Protein AF-A0AAE9EFB3-F1 (afdb_monomer)

pLDDT: mean 87.69, std 12.29, range [35.97, 98.38]

Organism: Caenorhabditis briggsae (NCBI:txid6238)

Structure (mmCIF, N/CA/C/O backbone):
data_AF-A0AAE9EFB3-F1
#
_entry.id   AF-A0AAE9EFB3-F1
#
loop_
_atom_site.group_PDB
_atom_site.id
_atom_site.type_symbol
_atom_site.label_atom_id
_atom_site.label_alt_id
_atom_site.label_comp_id
_atom_site.label_asym_id
_atom_site.label_entity_id
_atom_site.label_seq_id
_atom_site.pdbx_PDB_ins_code
_atom_site.Cartn_x
_atom_site.Cartn_y
_atom_site.Cartn_z
_atom_site.occupancy
_atom_site.B_iso_or_equiv
_atom_site.auth_seq_id
_atom_site.auth_comp_id
_atom_site.auth_asym_id
_atom_site.auth_atom_id
_atom_site.pdbx_PDB_model_num
ATOM 1 N N . MET A 1 1 ? 13.329 10.164 -27.337 1.00 57.81 1 MET A N 1
ATOM 2 C CA . MET A 1 1 ? 13.725 8.876 -26.714 1.00 57.81 1 MET A CA 1
ATOM 3 C C . MET A 1 1 ? 13.744 8.954 -25.181 1.00 57.81 1 MET A C 1
ATOM 5 O O . MET A 1 1 ? 13.459 7.958 -24.535 1.00 57.81 1 MET A O 1
ATOM 9 N N . GLU A 1 2 ? 14.008 10.128 -24.597 1.00 65.94 2 GLU A N 1
ATOM 10 C CA . GLU A 1 2 ? 14.082 10.356 -23.142 1.00 65.94 2 GLU A CA 1
ATOM 11 C C . GLU A 1 2 ? 12.724 10.283 -22.416 1.00 65.94 2 GLU A C 1
ATOM 13 O O . GLU A 1 2 ? 12.602 9.580 -21.419 1.00 65.94 2 GLU A O 1
ATOM 18 N N . MET A 1 3 ? 11.666 10.870 -22.989 1.00 69.56 3 MET A N 1
ATOM 19 C CA . MET A 1 3 ? 10.308 10.865 -22.414 1.00 69.56 3 MET A CA 1
ATOM 20 C C . MET A 1 3 ? 9.734 9.455 -22.186 1.00 69.56 3 MET A C 1
ATOM 22 O O . MET A 1 3 ? 9.171 9.180 -21.131 1.00 69.56 3 MET A O 1
ATOM 26 N N . ALA A 1 4 ? 9.919 8.536 -23.142 1.00 72.31 4 ALA A N 1
ATOM 27 C CA . ALA A 1 4 ? 9.445 7.155 -23.016 1.00 72.31 4 ALA A CA 1
ATOM 28 C C . ALA A 1 4 ? 10.173 6.389 -21.897 1.00 72.31 4 ALA A C 1
ATOM 30 O O . ALA A 1 4 ? 9.573 5.561 -21.218 1.00 72.31 4 ALA A O 1
ATOM 31 N N . ARG A 1 5 ? 11.462 6.682 -21.676 1.00 70.06 5 ARG A N 1
ATOM 32 C CA . ARG A 1 5 ? 12.239 6.077 -20.589 1.00 70.06 5 ARG A CA 1
ATOM 33 C C . ARG A 1 5 ? 11.744 6.567 -19.230 1.00 70.06 5 ARG A C 1
ATOM 35 O O . ARG A 1 5 ? 11.507 5.740 -18.357 1.00 70.06 5 ARG A O 1
ATOM 42 N N . THR A 1 6 ? 11.536 7.874 -19.080 1.00 69.50 6 THR A N 1
ATOM 43 C CA . THR A 1 6 ? 10.998 8.472 -17.848 1.00 69.50 6 THR A CA 1
ATOM 44 C C . THR A 1 6 ? 9.602 7.944 -17.532 1.00 69.50 6 THR A C 1
ATOM 46 O O . THR A 1 6 ? 9.334 7.567 -16.395 1.00 69.50 6 THR A O 1
ATOM 49 N N . LEU A 1 7 ? 8.732 7.840 -18.543 1.00 72.19 7 LEU A N 1
ATOM 50 C CA . LEU A 1 7 ? 7.392 7.281 -18.378 1.00 72.19 7 LEU A CA 1
ATOM 51 C C . LEU A 1 7 ? 7.439 5.817 -17.922 1.00 72.19 7 LEU A C 1
ATOM 53 O O . LEU A 1 7 ? 6.742 5.456 -16.981 1.00 72.19 7 LEU A O 1
ATOM 57 N N . ASN A 1 8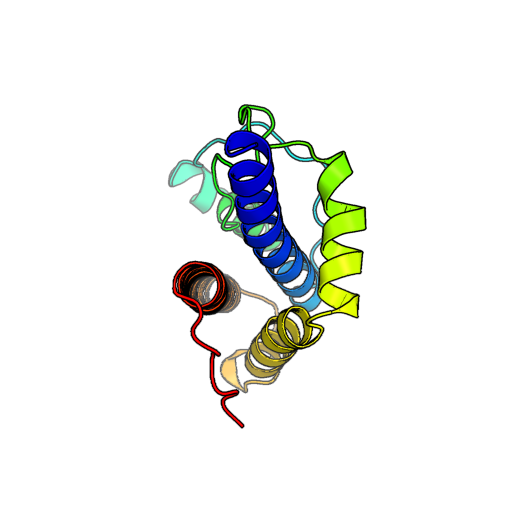 ? 8.295 4.990 -18.530 1.00 78.50 8 ASN A N 1
ATOM 58 C CA . ASN A 1 8 ? 8.443 3.586 -18.141 1.00 78.50 8 ASN A CA 1
ATOM 59 C C . ASN A 1 8 ? 9.021 3.422 -16.728 1.00 78.50 8 ASN A C 1
ATOM 61 O O . ASN A 1 8 ? 8.582 2.541 -15.994 1.00 78.50 8 ASN A O 1
ATOM 65 N N . ALA A 1 9 ? 9.990 4.258 -16.341 1.00 79.94 9 ALA A N 1
ATOM 66 C CA . ALA A 1 9 ? 10.556 4.240 -14.995 1.00 79.94 9 ALA A CA 1
ATOM 67 C C . ALA A 1 9 ? 9.495 4.604 -13.947 1.00 79.94 9 ALA A C 1
ATOM 69 O O . ALA A 1 9 ? 9.314 3.860 -12.987 1.00 79.94 9 ALA A O 1
ATOM 70 N N . ASN A 1 10 ? 8.733 5.679 -14.177 1.00 82.44 10 ASN A N 1
ATOM 71 C CA . ASN A 1 10 ? 7.608 6.042 -13.317 1.00 82.44 10 ASN A CA 1
ATOM 72 C C . ASN A 1 10 ? 6.584 4.910 -13.248 1.00 82.44 10 ASN A C 1
ATOM 74 O O . ASN A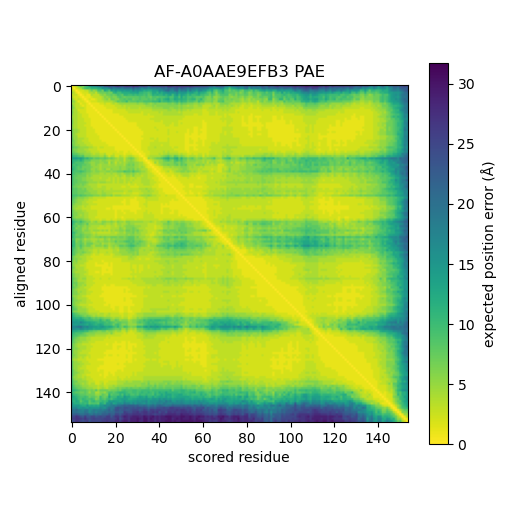 1 10 ? 6.212 4.491 -12.165 1.00 82.44 10 ASN A O 1
ATOM 78 N N . LEU A 1 11 ? 6.193 4.339 -14.385 1.00 86.75 11 LEU A N 1
ATOM 79 C CA . LEU A 1 11 ? 5.205 3.266 -14.428 1.00 86.75 11 LEU A CA 1
ATOM 80 C C . LEU A 1 11 ? 5.633 2.026 -13.625 1.00 86.75 11 LEU A C 1
ATOM 82 O O . LEU A 1 11 ? 4.798 1.408 -12.976 1.00 86.75 11 LEU A O 1
ATOM 86 N N . ILE A 1 12 ? 6.925 1.682 -13.617 1.00 89.44 12 ILE A N 1
ATOM 87 C CA . ILE A 1 12 ? 7.474 0.613 -12.767 1.00 89.44 12 ILE A CA 1
ATOM 88 C C . ILE A 1 12 ? 7.377 0.978 -11.277 1.00 89.44 12 ILE A C 1
ATOM 90 O O . ILE A 1 12 ? 6.965 0.143 -10.470 1.00 89.44 12 ILE A O 1
ATOM 94 N N . LEU A 1 13 ? 7.752 2.210 -10.917 1.00 90.00 13 LEU A N 1
ATOM 95 C CA . LEU A 1 13 ? 7.708 2.701 -9.537 1.00 90.00 13 LEU A CA 1
ATOM 96 C C . LEU A 1 13 ? 6.279 2.780 -8.997 1.00 90.00 13 LEU A C 1
ATOM 98 O O . LEU A 1 13 ? 6.046 2.453 -7.839 1.00 90.00 13 LEU A O 1
ATOM 102 N N . GLU A 1 14 ? 5.323 3.161 -9.835 1.00 90.94 14 GLU A N 1
ATOM 103 C CA . GLU A 1 14 ? 3.913 3.204 -9.465 1.00 90.94 14 GLU A CA 1
ATOM 104 C C . GLU A 1 14 ? 3.303 1.796 -9.433 1.00 90.94 14 GLU A C 1
ATOM 106 O O . GLU A 1 14 ? 2.515 1.487 -8.544 1.00 90.94 14 GLU A O 1
ATOM 111 N N . ALA A 1 15 ? 3.681 0.904 -10.354 1.00 92.69 15 ALA A N 1
ATOM 112 C CA . ALA A 1 15 ? 3.152 -0.459 -10.384 1.00 92.69 15 ALA A CA 1
ATOM 113 C C . ALA A 1 15 ? 3.548 -1.278 -9.147 1.00 92.69 15 ALA A C 1
ATOM 115 O O . ALA A 1 15 ? 2.720 -2.033 -8.645 1.00 92.69 15 ALA A O 1
ATOM 116 N N . GLN A 1 16 ? 4.771 -1.125 -8.622 1.00 94.75 16 GLN A N 1
ATOM 117 C CA . GLN A 1 16 ? 5.154 -1.819 -7.383 1.00 94.75 16 GLN A CA 1
ATOM 118 C C . GLN A 1 16 ? 4.374 -1.308 -6.159 1.00 94.75 16 GLN A C 1
ATOM 120 O O . GLN A 1 16 ? 4.033 -2.101 -5.287 1.00 94.75 16 GLN A O 1
ATOM 125 N N . GLU A 1 17 ? 4.007 -0.022 -6.136 1.00 94.75 17 GLU A N 1
ATOM 126 C CA . GLU A 1 17 ? 3.126 0.539 -5.102 1.00 94.75 17 GLU A CA 1
ATOM 127 C C . GLU A 1 17 ? 1.716 -0.047 -5.198 1.00 94.75 17 GLU A C 1
ATOM 129 O O . GLU A 1 17 ? 1.159 -0.470 -4.190 1.00 94.75 17 GLU A O 1
ATOM 134 N N . VAL A 1 18 ? 1.167 -0.177 -6.412 1.00 94.88 18 VAL A N 1
ATOM 135 C CA . VAL A 1 18 ? -0.135 -0.836 -6.616 1.00 94.88 18 VAL A CA 1
ATOM 136 C C . VAL A 1 18 ? -0.106 -2.294 -6.152 1.00 94.88 18 VAL A C 1
ATOM 138 O O . VAL A 1 18 ? -1.034 -2.718 -5.472 1.00 94.88 18 VAL A O 1
ATOM 141 N N . VAL A 1 19 ? 0.971 -3.040 -6.424 1.00 96.75 19 VAL A N 1
ATOM 142 C CA . VAL A 1 19 ? 1.151 -4.402 -5.881 1.00 96.75 19 VAL A CA 1
ATOM 143 C C . VAL A 1 19 ? 1.123 -4.398 -4.350 1.00 96.75 19 VAL A C 1
ATOM 145 O O . VAL A 1 19 ? 0.454 -5.234 -3.750 1.00 96.75 19 VAL A O 1
ATOM 148 N N . GLY A 1 20 ? 1.822 -3.462 -3.704 1.00 97.19 20 GLY A N 1
ATOM 149 C CA . GLY A 1 20 ? 1.808 -3.358 -2.246 1.00 97.19 20 GLY A CA 1
ATOM 150 C C . GLY A 1 20 ? 0.425 -3.027 -1.679 1.00 97.19 20 GLY A C 1
ATOM 151 O O . GLY A 1 20 ? 0.044 -3.597 -0.661 1.00 97.19 20 GLY A O 1
ATOM 152 N N . LEU A 1 21 ? -0.344 -2.166 -2.352 1.00 96.94 21 LEU A N 1
ATOM 153 C CA . LEU A 1 21 ? -1.724 -1.850 -1.975 1.00 96.94 21 LEU A CA 1
ATOM 154 C C . LEU A 1 21 ? -2.659 -3.057 -2.145 1.00 96.94 21 LEU A C 1
ATOM 156 O O . LEU A 1 21 ? -3.490 -3.295 -1.273 1.00 96.94 21 LEU A O 1
ATOM 160 N N . GLU A 1 22 ? -2.513 -3.844 -3.217 1.00 96.88 22 GLU A N 1
ATOM 161 C CA . GLU A 1 22 ? -3.279 -5.087 -3.397 1.00 96.88 22 GLU A CA 1
ATOM 162 C C . GLU A 1 22 ? -3.045 -6.063 -2.241 1.00 96.88 22 GLU A C 1
ATOM 164 O O . GLU A 1 22 ? -4.003 -6.546 -1.642 1.00 96.88 22 GLU A O 1
ATOM 169 N N . GLU A 1 23 ? -1.781 -6.322 -1.895 1.00 98.19 23 GLU A N 1
ATOM 170 C CA . GLU A 1 23 ? -1.441 -7.241 -0.801 1.00 98.19 23 GLU A CA 1
ATOM 171 C C . GLU A 1 23 ? -1.884 -6.688 0.567 1.00 98.19 23 GLU A C 1
ATOM 173 O O . GLU A 1 23 ? -2.267 -7.456 1.448 1.00 98.19 23 GLU A O 1
ATOM 178 N N . LEU A 1 24 ? -1.868 -5.362 0.750 1.00 97.75 24 LEU A N 1
ATOM 179 C CA . LEU A 1 24 ? -2.345 -4.709 1.971 1.00 97.75 24 LEU A CA 1
ATOM 180 C C . LEU A 1 24 ? -3.867 -4.821 2.133 1.00 97.75 24 LEU A C 1
ATOM 182 O O . LEU A 1 24 ? -4.352 -5.092 3.227 1.00 97.75 24 LEU A O 1
ATOM 186 N N . ARG A 1 25 ? -4.641 -4.636 1.060 1.00 97.38 25 ARG A N 1
ATOM 187 C CA . ARG A 1 25 ? -6.101 -4.812 1.117 1.00 97.38 25 ARG A CA 1
ATOM 188 C C . ARG A 1 25 ? -6.476 -6.276 1.327 1.00 97.38 25 ARG A C 1
ATOM 190 O O . ARG A 1 25 ? -7.332 -6.559 2.162 1.00 97.38 25 ARG A O 1
ATOM 197 N N . ASP A 1 26 ? -5.786 -7.193 0.649 1.00 97.19 26 ASP A N 1
ATOM 198 C CA . ASP A 1 26 ? -6.008 -8.640 0.768 1.00 97.19 26 ASP A CA 1
ATOM 199 C C . ASP A 1 26 ? -5.786 -9.142 2.202 1.00 97.19 26 ASP A C 1
ATOM 201 O O . ASP A 1 26 ? -6.659 -9.777 2.795 1.00 97.19 26 ASP A O 1
ATOM 205 N N . VAL A 1 27 ? -4.657 -8.780 2.818 1.00 96.31 27 VAL A N 1
ATOM 206 C CA . VAL A 1 27 ? -4.311 -9.239 4.173 1.00 96.31 27 VAL A CA 1
ATOM 207 C C . VAL A 1 27 ? -5.219 -8.648 5.266 1.00 96.31 27 VAL A C 1
ATOM 209 O O . VAL A 1 27 ? -5.350 -9.224 6.352 1.00 96.31 27 VAL A O 1
ATOM 212 N N . LEU A 1 28 ? -5.856 -7.508 4.979 1.00 95.44 28 LEU A N 1
ATOM 213 C CA . LEU A 1 28 ? -6.870 -6.870 5.818 1.00 95.44 28 LEU A CA 1
ATOM 214 C C . LEU A 1 28 ? -8.289 -7.390 5.519 1.00 95.44 28 LEU A C 1
ATOM 216 O O . LEU A 1 28 ? -9.226 -7.066 6.242 1.00 95.44 28 LEU A O 1
ATOM 220 N N . GLY A 1 29 ? -8.469 -8.219 4.487 1.00 95.44 29 GLY A N 1
ATOM 221 C CA . GLY A 1 29 ? -9.784 -8.707 4.070 1.00 95.44 29 GLY A CA 1
ATOM 222 C C . GLY A 1 29 ? -10.708 -7.602 3.551 1.00 95.44 29 GLY A C 1
ATOM 223 O O . GLY A 1 29 ? -11.927 -7.744 3.628 1.00 95.44 29 GLY A O 1
ATOM 224 N N . PHE A 1 30 ? -10.140 -6.500 3.061 1.00 95.94 30 PHE A N 1
ATOM 225 C CA . PHE A 1 30 ? -10.883 -5.391 2.469 1.00 95.94 30 PHE A CA 1
ATOM 226 C C . PHE A 1 30 ? -11.190 -5.677 0.999 1.00 95.94 30 PHE A C 1
ATOM 228 O O . PHE A 1 30 ? -10.512 -6.478 0.349 1.00 95.94 30 PHE A O 1
ATOM 235 N N . ALA A 1 31 ? -12.210 -5.015 0.450 1.00 95.31 31 ALA A N 1
ATOM 236 C CA . ALA A 1 31 ? -12.523 -5.102 -0.972 1.00 95.31 31 ALA A CA 1
ATOM 237 C C . ALA A 1 31 ? -11.276 -4.751 -1.801 1.00 95.31 31 ALA A C 1
ATOM 239 O O . ALA A 1 31 ? -10.494 -3.921 -1.353 1.00 95.31 31 ALA A O 1
ATOM 240 N N . PRO A 1 32 ? -11.055 -5.327 -2.993 1.00 92.44 32 PRO A N 1
ATOM 241 C CA . PRO A 1 32 ? -9.897 -4.987 -3.819 1.00 92.44 32 PRO A CA 1
ATOM 242 C C . PRO A 1 32 ? -9.908 -3.508 -4.233 1.00 92.44 32 PRO A C 1
ATOM 244 O O . PRO A 1 32 ? -10.917 -2.812 -4.101 1.00 92.44 32 PRO A O 1
ATOM 247 N N . LEU A 1 33 ? -8.783 -3.029 -4.771 1.00 87.06 33 LEU A N 1
ATOM 248 C CA . LEU A 1 33 ? -8.699 -1.677 -5.322 1.00 87.06 33 LEU A CA 1
ATOM 249 C C . LEU A 1 33 ? -9.789 -1.471 -6.386 1.00 87.06 33 LEU A C 1
ATOM 251 O O . LEU A 1 33 ? -9.824 -2.163 -7.404 1.00 87.06 33 LEU A O 1
ATOM 255 N N . GLY A 1 34 ? -10.697 -0.529 -6.126 1.00 80.12 34 GLY A N 1
ATOM 256 C CA . GLY A 1 34 ? -11.693 -0.089 -7.100 1.00 80.12 34 GLY A CA 1
ATOM 257 C C . GLY A 1 34 ? -11.077 0.765 -8.217 1.00 80.12 34 GLY A C 1
ATOM 258 O O . GLY A 1 34 ? -9.874 1.038 -8.194 1.00 80.12 34 GLY A O 1
ATOM 259 N N . PRO A 1 35 ? -11.897 1.233 -9.178 1.00 82.81 35 PRO A N 1
ATOM 260 C CA . PRO A 1 35 ? -11.446 2.174 -10.196 1.00 82.81 35 PRO A CA 1
ATOM 261 C C . PRO A 1 35 ? -10.784 3.397 -9.564 1.00 82.81 35 PRO A C 1
ATOM 263 O O . PRO A 1 35 ? -11.230 3.897 -8.524 1.00 82.81 35 PRO A O 1
ATOM 266 N N . TRP A 1 36 ? -9.734 3.901 -10.203 1.00 84.12 36 TRP A N 1
ATOM 267 C CA . TRP A 1 36 ? -9.032 5.071 -9.689 1.00 84.12 36 TRP A CA 1
ATOM 268 C C . TRP A 1 36 ? -9.924 6.307 -9.768 1.00 84.12 36 TRP A C 1
ATOM 270 O O . TRP A 1 36 ? -10.610 6.550 -10.760 1.00 84.12 36 TRP A O 1
ATOM 280 N N . THR A 1 37 ? -9.908 7.103 -8.705 1.00 84.88 37 THR A N 1
ATOM 281 C CA . THR A 1 37 ? -10.675 8.344 -8.602 1.00 84.88 37 THR A CA 1
ATOM 282 C C . THR A 1 37 ? -9.764 9.555 -8.781 1.00 84.88 37 THR A C 1
ATOM 284 O O . THR A 1 37 ? -8.543 9.440 -8.924 1.00 84.88 37 THR A O 1
ATOM 287 N N . LYS A 1 38 ? -10.362 10.747 -8.767 1.00 86.50 38 LYS A N 1
ATOM 288 C CA . LYS A 1 38 ? -9.606 11.986 -8.566 1.00 86.50 38 LYS A CA 1
ATOM 289 C C . LYS A 1 38 ? -8.878 11.948 -7.228 1.00 86.50 38 LYS A C 1
ATOM 291 O O . LYS A 1 38 ? -9.390 11.355 -6.271 1.00 86.50 38 LYS A O 1
ATOM 296 N N . TYR A 1 39 ? -7.701 12.562 -7.181 1.00 85.62 39 TYR A N 1
ATOM 297 C CA . TYR A 1 39 ? -6.951 12.664 -5.935 1.00 85.62 39 TYR A CA 1
ATOM 298 C C . TYR A 1 39 ? -7.587 13.728 -5.048 1.00 85.62 39 TYR A C 1
ATOM 300 O O . TYR A 1 39 ? -7.865 14.841 -5.495 1.00 85.62 39 TYR A O 1
ATOM 308 N N . ARG A 1 40 ? -7.794 13.385 -3.782 1.00 89.00 40 ARG A N 1
ATOM 309 C CA . ARG A 1 40 ? -8.111 14.338 -2.726 1.00 89.00 40 ARG A CA 1
ATOM 310 C C . ARG A 1 40 ? -7.495 13.840 -1.433 1.00 89.00 40 ARG A C 1
ATOM 312 O O . ARG A 1 40 ? -7.476 12.634 -1.197 1.00 89.00 40 ARG A O 1
ATOM 319 N N . GLU A 1 41 ? -7.051 14.768 -0.607 1.00 89.88 41 GLU A N 1
ATOM 320 C CA . GLU A 1 41 ? -6.696 14.465 0.773 1.00 89.88 41 GLU A CA 1
ATOM 321 C C . GLU A 1 41 ? -7.970 14.573 1.619 1.00 89.88 41 GLU A C 1
ATOM 323 O O . GLU A 1 41 ? -8.697 15.562 1.475 1.00 89.88 41 GLU A O 1
ATOM 328 N N . PRO A 1 42 ? -8.309 13.548 2.419 1.00 92.56 42 PRO A N 1
ATOM 329 C CA . PRO A 1 42 ? -9.440 13.635 3.336 1.00 92.56 42 PRO A CA 1
ATOM 330 C C . PRO A 1 42 ? -9.146 14.633 4.462 1.00 92.56 42 PRO A C 1
ATOM 332 O O . PRO A 1 42 ? -7.991 14.793 4.863 1.00 92.56 42 PRO A O 1
ATOM 335 N N . SER A 1 43 ? -10.182 15.281 4.994 1.00 95.50 43 SER A N 1
ATOM 336 C CA . SER A 1 43 ? -10.033 16.086 6.213 1.00 95.50 43 SER A CA 1
ATOM 337 C C . SER A 1 43 ? -9.950 15.208 7.469 1.00 95.50 43 SER A C 1
ATOM 339 O O . SER A 1 43 ? -10.335 14.036 7.449 1.00 95.50 43 SER A O 1
ATOM 341 N N . GLU A 1 44 ? -9.463 15.771 8.579 1.00 95.62 44 GLU A N 1
ATOM 342 C CA . GLU A 1 44 ? -9.441 15.070 9.871 1.00 95.62 44 GLU A CA 1
ATOM 343 C C . GLU A 1 44 ? -10.860 14.676 10.302 1.00 95.62 44 GLU A C 1
ATOM 345 O O . GLU A 1 44 ? -11.080 13.541 10.718 1.00 95.62 44 GLU A O 1
ATOM 350 N N . GLU A 1 45 ? -11.845 15.555 10.091 1.00 96.56 45 GLU A N 1
ATOM 351 C CA . GLU A 1 45 ? -13.246 15.277 10.418 1.00 96.56 45 GLU A CA 1
ATOM 352 C C . GLU A 1 45 ? -13.820 14.127 9.582 1.00 96.56 45 GLU A C 1
ATOM 354 O O . GLU A 1 45 ? -14.606 13.333 10.092 1.00 96.56 45 GLU A O 1
ATOM 359 N N . GLU A 1 46 ? -13.431 14.004 8.307 1.00 96.25 46 GLU A N 1
ATOM 360 C CA . GLU A 1 46 ? -13.843 12.873 7.466 1.00 96.25 46 GLU A CA 1
ATOM 361 C C . GLU A 1 46 ? -13.255 11.551 7.970 1.00 96.25 46 GLU A C 1
ATOM 363 O O . GLU A 1 46 ? -13.954 10.538 7.986 1.00 96.25 46 GLU A O 1
ATOM 368 N N . ILE A 1 47 ? -11.989 11.557 8.401 1.00 96.19 47 ILE A N 1
ATOM 369 C CA . ILE A 1 47 ? -11.320 10.377 8.967 1.00 96.19 47 ILE A CA 1
ATOM 370 C C . ILE A 1 47 ? -11.973 9.972 10.293 1.00 96.19 47 ILE A C 1
ATOM 372 O O . ILE A 1 47 ? -12.239 8.789 10.507 1.00 96.19 47 ILE A O 1
ATOM 376 N N . GLU A 1 48 ? -12.247 10.935 11.175 1.00 95.00 48 GLU A N 1
ATOM 377 C CA . GLU A 1 48 ? -12.904 10.697 12.465 1.00 95.00 48 GLU A CA 1
ATOM 378 C C . GLU A 1 48 ? -14.351 10.213 12.309 1.00 95.00 48 GLU A C 1
ATOM 380 O O . GLU A 1 48 ? -14.832 9.423 13.123 1.00 95.00 48 GLU A O 1
ATOM 385 N N . ALA A 1 49 ? -15.038 10.651 11.251 1.00 96.62 49 ALA A N 1
ATOM 386 C CA . ALA A 1 49 ? -16.406 10.248 10.941 1.00 96.62 49 ALA A CA 1
ATOM 387 C C . ALA A 1 49 ? -16.520 8.855 10.289 1.00 96.62 49 ALA A C 1
ATOM 389 O O . ALA A 1 49 ? -17.642 8.393 10.055 1.00 96.62 49 ALA A O 1
ATOM 390 N N . ALA A 1 50 ? -15.403 8.177 9.996 1.00 97.12 50 ALA A N 1
ATOM 391 C CA . ALA A 1 50 ? -15.413 6.854 9.382 1.00 97.12 50 ALA A CA 1
ATOM 392 C C . ALA A 1 50 ? -16.217 5.850 10.227 1.00 97.12 50 ALA A C 1
ATOM 394 O O . ALA A 1 50 ? -15.928 5.601 11.398 1.00 97.12 50 ALA A O 1
ATOM 395 N N . SER A 1 51 ? -17.225 5.228 9.615 1.00 95.75 51 SER A N 1
ATOM 396 C CA . SER A 1 51 ? -18.154 4.321 10.299 1.00 95.75 51 SER A CA 1
ATOM 397 C C . SER A 1 51 ? -17.634 2.885 10.375 1.00 95.75 51 SER A C 1
ATOM 399 O O . SER A 1 51 ? -18.145 2.071 11.146 1.00 95.75 51 SER A O 1
ATOM 401 N N . THR A 1 52 ? -16.627 2.549 9.567 1.00 97.19 52 THR A N 1
ATOM 402 C CA . THR A 1 52 ? -16.006 1.221 9.529 1.00 97.19 52 THR A CA 1
ATOM 403 C C . THR A 1 52 ? -14.490 1.324 9.416 1.00 97.19 52 THR A C 1
ATOM 405 O O . THR A 1 52 ? -13.949 2.329 8.956 1.00 97.19 52 THR A O 1
ATOM 408 N N . ILE A 1 53 ? -13.790 0.250 9.786 1.00 97.19 53 ILE A N 1
ATOM 409 C CA . ILE A 1 53 ? -12.330 0.200 9.661 1.00 97.19 53 ILE A CA 1
ATOM 410 C C . ILE A 1 53 ? -11.856 0.224 8.198 1.00 97.19 53 ILE A C 1
ATOM 412 O O . ILE A 1 53 ? -10.799 0.773 7.902 1.00 97.19 53 ILE A O 1
ATOM 416 N N . GLU A 1 54 ? -12.647 -0.328 7.273 1.00 96.88 54 GLU A N 1
ATOM 417 C CA . GLU A 1 54 ? -12.345 -0.286 5.839 1.00 96.88 54 GLU A CA 1
ATOM 418 C C . GLU A 1 54 ? -12.558 1.117 5.254 1.00 96.88 54 GLU A C 1
ATOM 420 O O . GLU A 1 54 ? -11.784 1.555 4.402 1.00 96.88 54 GLU A O 1
ATOM 425 N N . GLU A 1 55 ? -13.571 1.849 5.725 1.00 95.94 55 GLU A N 1
ATOM 426 C CA . GLU A 1 55 ? -13.778 3.256 5.367 1.00 95.94 55 GLU A CA 1
ATOM 427 C C . GLU A 1 55 ? -12.635 4.127 5.895 1.00 95.94 55 GLU A C 1
ATOM 429 O O . GLU A 1 55 ? -12.043 4.885 5.127 1.00 95.94 55 GLU A O 1
ATOM 434 N N . TYR A 1 56 ? -12.248 3.932 7.161 1.00 97.31 56 TYR A N 1
ATOM 435 C CA . TYR A 1 56 ? -11.078 4.575 7.760 1.00 97.31 56 TYR A CA 1
ATOM 436 C C . TYR A 1 56 ? -9.812 4.316 6.932 1.00 97.31 56 TYR A C 1
ATOM 438 O O . TYR A 1 56 ? -9.102 5.247 6.549 1.00 97.31 56 TYR A O 1
ATOM 446 N N . TYR A 1 57 ? -9.558 3.049 6.592 1.00 96.50 57 TYR A N 1
ATOM 447 C CA . TYR A 1 57 ? -8.439 2.673 5.736 1.00 96.50 57 TYR A CA 1
ATOM 448 C C . TYR A 1 57 ? -8.528 3.324 4.358 1.00 96.50 57 TYR A C 1
ATOM 450 O O . TYR A 1 57 ? -7.529 3.828 3.869 1.00 96.50 57 TYR A O 1
ATOM 458 N N . THR A 1 58 ? -9.701 3.343 3.727 1.00 94.19 58 THR A N 1
ATOM 459 C CA . THR A 1 58 ? -9.870 3.896 2.376 1.00 94.19 58 THR A CA 1
ATOM 460 C C . THR A 1 58 ? -9.594 5.399 2.337 1.00 94.19 58 THR A C 1
ATOM 462 O O . THR A 1 58 ? -9.032 5.879 1.355 1.00 94.19 58 THR A O 1
ATOM 465 N N . LEU A 1 59 ? -9.927 6.132 3.405 1.00 94.25 59 LEU A N 1
ATOM 466 C CA . LEU A 1 59 ? -9.557 7.542 3.554 1.00 94.25 59 LEU A CA 1
ATOM 467 C C . LEU A 1 59 ? -8.040 7.703 3.723 1.00 94.25 59 LEU A C 1
ATOM 469 O O . LEU A 1 59 ? -7.441 8.570 3.096 1.00 94.25 59 LEU A O 1
ATOM 473 N N . ARG A 1 60 ? -7.404 6.844 4.525 1.00 94.56 60 ARG A N 1
ATOM 474 C CA . ARG A 1 60 ? -5.960 6.907 4.807 1.00 94.56 60 ARG A CA 1
ATOM 475 C C . ARG A 1 60 ? -5.068 6.145 3.827 1.00 94.56 60 ARG A C 1
ATOM 477 O O . ARG A 1 60 ? -3.850 6.139 4.008 1.00 94.56 60 ARG A O 1
ATOM 484 N N . GLU A 1 61 ? -5.639 5.480 2.825 1.00 94.12 61 GLU A N 1
ATOM 485 C CA . GLU A 1 61 ? -4.891 4.608 1.927 1.00 94.12 61 GLU A CA 1
ATOM 486 C C . GLU A 1 61 ? -3.776 5.426 1.257 1.00 94.12 61 GLU A C 1
ATOM 488 O O . GLU A 1 61 ? -4.066 6.488 0.701 1.00 94.12 61 GLU A O 1
ATOM 493 N N . PRO A 1 62 ? -2.509 4.969 1.293 1.00 91.31 62 PRO A N 1
ATOM 494 C CA . PRO A 1 62 ? -1.355 5.748 0.844 1.00 91.31 62 PRO A CA 1
ATOM 495 C C . PRO A 1 62 ? -1.288 5.834 -0.692 1.00 91.31 62 PRO A C 1
ATOM 497 O O . PRO A 1 62 ? -0.421 5.260 -1.366 1.00 91.31 62 PRO A O 1
ATOM 500 N N . ARG A 1 63 ? -2.246 6.562 -1.265 1.00 85.81 63 ARG A N 1
ATOM 501 C CA . ARG A 1 63 ? -2.319 6.961 -2.668 1.00 85.81 63 ARG A CA 1
ATOM 502 C C . ARG A 1 63 ? -1.596 8.285 -2.852 1.00 85.81 63 ARG A C 1
ATOM 504 O O . ARG A 1 63 ? -1.601 9.145 -1.981 1.00 85.81 63 ARG A O 1
ATOM 511 N N . THR A 1 64 ? -1.005 8.459 -4.023 1.00 82.75 64 THR A N 1
ATOM 512 C CA . THR A 1 64 ? -0.399 9.725 -4.436 1.00 82.75 64 THR A CA 1
ATOM 513 C C . THR A 1 64 ? -1.238 10.344 -5.544 1.00 82.75 64 THR A C 1
ATOM 515 O O . THR A 1 64 ? -1.975 9.650 -6.251 1.00 82.75 64 THR A O 1
ATOM 518 N N . ASN A 1 65 ? -1.077 11.648 -5.760 1.00 84.00 65 ASN A N 1
ATOM 519 C CA . ASN A 1 65 ? -1.679 12.334 -6.902 1.00 84.00 65 ASN A CA 1
ATOM 520 C C . ASN A 1 65 ? -1.252 11.730 -8.254 1.00 84.00 65 ASN A C 1
ATOM 522 O O . ASN A 1 65 ? -2.009 11.818 -9.218 1.00 84.00 65 ASN A O 1
ATOM 526 N N . ILE A 1 66 ? -0.081 11.082 -8.325 1.00 83.31 66 ILE A N 1
ATOM 527 C CA . ILE A 1 66 ? 0.408 10.392 -9.524 1.00 83.31 66 ILE A CA 1
ATOM 528 C C . ILE A 1 66 ? -0.534 9.251 -9.913 1.00 83.31 66 ILE A C 1
ATOM 530 O O . ILE A 1 66 ? -0.746 9.058 -11.104 1.00 83.31 66 ILE A O 1
ATOM 534 N N . ARG A 1 67 ? -1.132 8.535 -8.952 1.00 84.19 67 ARG A N 1
ATOM 535 C CA . ARG A 1 67 ? -2.099 7.449 -9.189 1.00 84.19 67 ARG A CA 1
ATOM 536 C C . ARG A 1 67 ? -3.534 7.957 -9.112 1.00 84.19 67 ARG A C 1
ATOM 538 O O . ARG A 1 67 ? -4.323 7.523 -8.277 1.00 84.19 67 ARG A O 1
ATOM 545 N N . SER A 1 68 ? -3.864 8.924 -9.957 1.00 86.00 68 SER A N 1
ATOM 546 C CA . SER A 1 68 ? -5.203 9.509 -10.000 1.00 86.00 68 SER A CA 1
ATOM 547 C C . SER A 1 68 ? -5.608 9.894 -11.413 1.00 86.00 68 SER A C 1
ATOM 549 O O . SER A 1 68 ? -4.761 10.059 -12.293 1.00 86.00 68 SER A O 1
ATOM 551 N N . LEU A 1 69 ? -6.911 10.087 -11.623 1.00 84.25 69 LEU A N 1
ATOM 552 C CA . LEU A 1 69 ? -7.444 10.535 -12.915 1.00 84.25 69 LEU A CA 1
ATOM 553 C C . LEU A 1 69 ? -6.978 11.943 -13.323 1.00 84.25 69 LEU A C 1
ATOM 555 O O . LEU A 1 69 ? -7.114 12.307 -14.488 1.00 84.25 69 LEU A O 1
ATOM 559 N N . ASP A 1 70 ? -6.425 12.723 -12.391 1.00 82.44 70 ASP A N 1
ATOM 560 C CA . ASP A 1 70 ? -5.913 14.072 -12.653 1.00 82.44 70 ASP A CA 1
ATOM 561 C C . ASP A 1 70 ? -4.440 14.061 -13.123 1.00 82.44 70 ASP A C 1
ATOM 563 O O . ASP A 1 70 ? -3.904 15.085 -13.552 1.00 82.44 70 ASP A O 1
ATOM 567 N N . SER A 1 71 ? -3.769 12.905 -13.073 1.00 82.38 71 SER A N 1
ATOM 568 C CA . SER A 1 71 ? -2.359 12.758 -13.441 1.00 82.38 71 SER A CA 1
ATOM 569 C C . SER A 1 71 ? -2.167 12.504 -14.935 1.00 82.38 71 SER A C 1
ATOM 571 O O . SER A 1 71 ? -2.660 11.530 -15.499 1.00 82.38 71 SER A O 1
ATOM 573 N N . GLN A 1 72 ? -1.333 13.326 -15.577 1.00 79.12 72 GLN A N 1
ATOM 574 C CA . GLN A 1 72 ? -0.90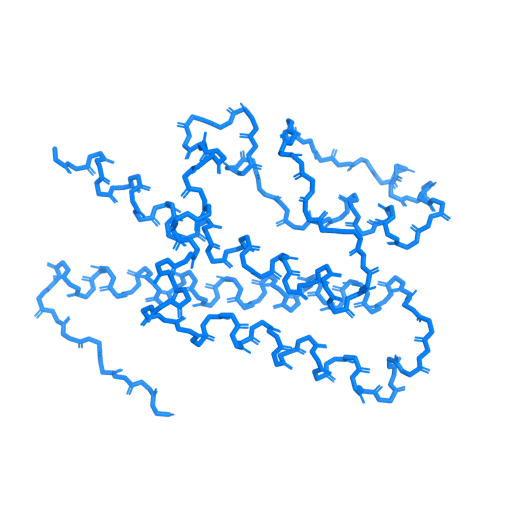7 13.121 -16.971 1.00 79.12 72 GLN A CA 1
ATOM 575 C C . GLN A 1 72 ? 0.058 11.937 -17.147 1.00 79.12 72 GLN A C 1
ATOM 577 O O . GLN A 1 72 ? 0.343 11.528 -18.271 1.00 79.12 72 GLN A O 1
ATOM 582 N N . LEU A 1 73 ? 0.585 11.398 -16.043 1.00 73.88 73 LEU A N 1
ATOM 583 C CA . LEU A 1 73 ? 1.483 10.242 -16.025 1.00 73.88 73 LEU A CA 1
ATOM 584 C C . LEU A 1 73 ? 0.733 8.935 -15.735 1.00 73.88 73 LEU A C 1
ATOM 586 O O . LEU A 1 73 ? 1.347 7.868 -15.714 1.00 73.88 73 LEU A O 1
ATOM 590 N N . PHE A 1 74 ? -0.582 9.013 -15.516 1.00 78.38 74 PHE A N 1
ATOM 591 C CA . PHE A 1 74 ? -1.411 7.894 -15.112 1.00 78.38 74 PHE A CA 1
ATOM 592 C C . PHE A 1 74 ? -2.286 7.393 -16.253 1.00 78.38 74 PHE A C 1
ATOM 594 O O . PHE A 1 74 ? -3.136 8.105 -16.783 1.00 78.38 74 PHE A O 1
ATOM 601 N N . TYR A 1 75 ? -2.114 6.121 -16.594 1.00 82.38 75 TYR A N 1
ATOM 602 C CA . TYR A 1 75 ? -3.057 5.406 -17.439 1.00 82.38 75 TYR A CA 1
ATOM 603 C C . TYR A 1 75 ? -3.375 4.069 -16.786 1.00 82.38 75 TYR A C 1
ATOM 605 O O . TYR A 1 75 ? -2.575 3.140 -16.848 1.00 82.38 75 TYR A O 1
ATOM 613 N N . GLU A 1 76 ? -4.545 3.975 -16.156 1.00 83.25 76 GLU A N 1
ATOM 614 C CA . GLU A 1 76 ? -4.990 2.811 -15.376 1.00 83.25 76 GLU A CA 1
ATOM 615 C C . GLU A 1 76 ? -4.800 1.482 -16.121 1.00 83.25 76 GLU A C 1
ATOM 617 O O . GLU A 1 76 ? -4.279 0.512 -15.572 1.00 83.25 76 GLU A O 1
ATOM 622 N N . LYS A 1 77 ? -5.123 1.448 -17.419 1.00 86.56 77 LYS A N 1
ATOM 623 C CA . LYS A 1 77 ? -5.012 0.229 -18.236 1.00 86.56 77 LYS A CA 1
ATOM 624 C C . LYS A 1 77 ? -3.568 -0.235 -18.463 1.00 86.56 77 LYS A C 1
ATOM 626 O O . LYS A 1 77 ? -3.365 -1.371 -18.884 1.00 86.56 77 LYS A O 1
ATOM 631 N N . SER A 1 78 ? -2.571 0.607 -18.188 1.00 85.69 78 SER A N 1
ATOM 632 C CA . SER A 1 78 ? -1.157 0.221 -18.240 1.00 85.69 78 SER A CA 1
ATOM 633 C C . SER A 1 78 ? -0.718 -0.612 -17.036 1.00 85.69 78 SER A C 1
ATOM 635 O O . SER A 1 78 ? 0.292 -1.304 -17.136 1.00 85.69 78 SER A O 1
ATOM 637 N N . PHE A 1 79 ? -1.432 -0.575 -15.908 1.00 88.06 79 PHE A N 1
ATOM 638 C CA . PHE A 1 79 ? -0.972 -1.215 -14.671 1.00 88.06 79 PHE A CA 1
ATOM 639 C C . PHE A 1 79 ? -1.019 -2.745 -14.712 1.00 88.06 79 PHE A C 1
ATOM 641 O O . PHE A 1 79 ? 0.027 -3.346 -14.459 1.00 88.06 79 PHE A O 1
ATOM 648 N N . PRO A 1 80 ? -2.127 -3.405 -15.112 1.00 91.31 80 PRO A N 1
ATOM 649 C CA . PRO A 1 80 ? -2.179 -4.866 -15.140 1.00 91.31 80 PRO A CA 1
ATOM 650 C C . PRO A 1 80 ? -1.022 -5.537 -15.911 1.00 91.31 80 PRO A C 1
ATOM 652 O O . PRO A 1 80 ? -0.382 -6.433 -15.353 1.00 91.31 80 PRO A O 1
ATOM 655 N N . PRO A 1 81 ? -0.663 -5.121 -17.148 1.00 92.81 81 PRO A N 1
ATOM 656 C CA . PRO A 1 81 ? 0.459 -5.744 -17.851 1.00 92.81 81 PRO A CA 1
ATOM 657 C C . PRO A 1 81 ? 1.823 -5.454 -17.203 1.00 92.81 81 PRO A C 1
ATOM 659 O O . PRO A 1 81 ? 2.712 -6.304 -17.258 1.00 92.81 81 PRO A O 1
ATOM 662 N N . VAL A 1 82 ? 2.014 -4.287 -16.580 1.00 91.38 82 VAL A N 1
ATOM 663 C CA . VAL A 1 82 ? 3.283 -3.932 -15.917 1.00 91.38 82 VAL A CA 1
ATOM 664 C C . VAL A 1 82 ? 3.441 -4.680 -14.601 1.00 91.38 82 VAL A C 1
ATOM 666 O O . VAL A 1 82 ? 4.525 -5.181 -14.314 1.00 91.38 82 VAL A O 1
ATOM 669 N N . MET A 1 83 ? 2.366 -4.831 -13.834 1.00 94.00 83 MET A N 1
ATOM 670 C CA . MET A 1 83 ? 2.358 -5.652 -12.625 1.00 94.00 83 MET A CA 1
ATOM 671 C C . MET A 1 83 ? 2.660 -7.113 -12.958 1.00 94.00 83 MET A C 1
ATOM 673 O O . MET A 1 83 ? 3.559 -7.695 -12.361 1.00 94.00 83 MET A O 1
ATOM 677 N N . ALA A 1 84 ? 2.030 -7.672 -13.998 1.00 94.88 84 ALA A N 1
ATOM 678 C CA . ALA A 1 84 ? 2.352 -9.018 -14.475 1.00 94.88 84 ALA A CA 1
ATOM 679 C C . ALA A 1 84 ? 3.824 -9.150 -14.916 1.00 94.88 84 ALA A C 1
ATOM 681 O O . ALA A 1 84 ? 4.464 -10.186 -14.711 1.00 94.88 84 ALA A O 1
ATOM 682 N N . PHE A 1 85 ? 4.394 -8.098 -15.513 1.00 93.06 85 PHE A N 1
ATOM 683 C CA . PHE A 1 85 ? 5.819 -8.049 -15.827 1.00 93.06 85 PHE A CA 1
ATOM 684 C C . PHE A 1 85 ? 6.693 -8.050 -14.562 1.00 93.06 85 PHE A C 1
ATOM 686 O O . PHE A 1 85 ? 7.671 -8.801 -14.519 1.00 93.06 85 PHE A O 1
ATOM 693 N N . LEU A 1 86 ? 6.350 -7.255 -13.542 1.00 93.50 86 LEU A N 1
ATOM 694 C CA . LEU A 1 86 ? 7.058 -7.223 -12.260 1.00 93.50 86 LEU A CA 1
ATOM 695 C C . LEU A 1 86 ? 6.984 -8.573 -11.549 1.00 93.50 86 LEU A C 1
ATOM 697 O O . LEU A 1 86 ? 8.028 -9.107 -11.189 1.00 93.50 86 LEU A O 1
ATOM 701 N N . ASP A 1 87 ? 5.802 -9.176 -11.454 1.00 95.50 87 ASP A N 1
ATOM 702 C CA . ASP A 1 87 ? 5.608 -10.490 -10.835 1.00 95.50 87 ASP A CA 1
ATOM 703 C C . ASP A 1 87 ? 6.450 -11.571 -11.530 1.00 95.50 87 ASP A C 1
ATOM 705 O O . ASP A 1 87 ? 7.026 -12.447 -10.886 1.00 95.50 87 ASP A O 1
ATOM 709 N N . LYS A 1 88 ? 6.608 -11.479 -12.856 1.00 95.12 88 LYS A N 1
ATOM 710 C CA . LYS A 1 88 ? 7.450 -12.403 -13.624 1.00 95.12 88 LYS A CA 1
ATOM 711 C C . LYS A 1 88 ? 8.950 -12.159 -13.442 1.00 95.12 88 LYS A C 1
ATOM 713 O O . LYS A 1 88 ? 9.731 -13.110 -13.466 1.00 95.12 88 LYS A O 1
ATOM 718 N N . ARG A 1 89 ? 9.392 -10.900 -13.384 1.00 92.44 89 ARG A N 1
ATOM 719 C CA . ARG A 1 89 ? 10.824 -10.538 -13.431 1.00 92.44 89 ARG A CA 1
ATOM 720 C C . ARG A 1 89 ? 11.450 -10.353 -12.058 1.00 92.44 89 ARG A C 1
ATOM 722 O O . ARG A 1 89 ? 12.630 -10.651 -11.894 1.00 92.44 89 ARG A O 1
ATOM 729 N N . ILE A 1 90 ? 10.676 -9.841 -11.113 1.00 92.50 90 ILE A N 1
ATOM 730 C CA . ILE A 1 90 ? 11.088 -9.476 -9.760 1.00 92.50 90 ILE A CA 1
ATOM 731 C C . ILE A 1 90 ? 9.974 -9.903 -8.780 1.00 92.50 90 ILE A C 1
ATOM 733 O O . ILE A 1 90 ? 9.401 -9.063 -8.084 1.00 92.50 90 ILE A O 1
ATOM 737 N N . PRO A 1 91 ? 9.660 -11.213 -8.686 1.00 95.12 91 PRO A N 1
ATOM 738 C CA . PRO A 1 91 ? 8.598 -11.712 -7.803 1.00 95.12 91 PRO A CA 1
ATOM 739 C C . PRO A 1 91 ? 8.820 -11.344 -6.330 1.00 95.12 91 PRO A C 1
ATOM 741 O O . PRO A 1 91 ? 7.876 -11.308 -5.544 1.00 95.12 91 PRO A O 1
ATOM 744 N N . SER A 1 92 ? 10.065 -11.042 -5.943 1.00 95.25 92 SER A N 1
ATOM 745 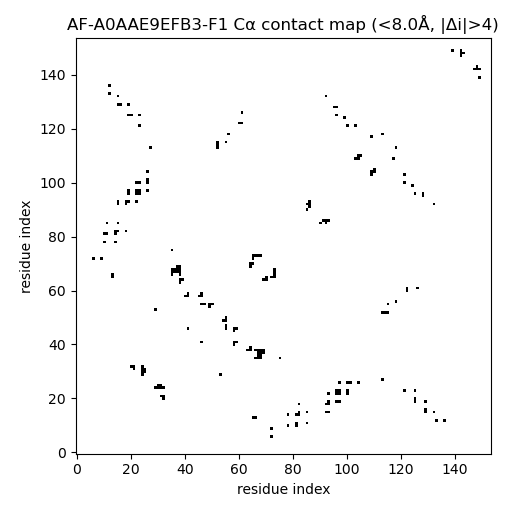C CA . SER A 1 92 ? 10.412 -10.630 -4.585 1.00 95.25 92 SER A CA 1
ATOM 746 C C . SER A 1 92 ? 9.689 -9.361 -4.130 1.00 95.25 92 SER A C 1
ATOM 748 O O . SER A 1 92 ? 9.503 -9.213 -2.929 1.00 95.25 92 SER A O 1
ATOM 750 N N . ILE A 1 93 ? 9.256 -8.473 -5.037 1.00 95.88 93 ILE A N 1
ATOM 751 C CA . ILE A 1 93 ? 8.474 -7.270 -4.687 1.00 95.88 93 ILE A CA 1
ATOM 752 C C . ILE A 1 93 ? 7.172 -7.678 -3.990 1.00 95.88 93 ILE A C 1
ATOM 754 O O . ILE A 1 93 ? 6.975 -7.358 -2.818 1.00 95.88 93 ILE A O 1
ATOM 758 N N . ARG A 1 94 ? 6.327 -8.464 -4.672 1.00 97.75 94 ARG A N 1
ATOM 759 C CA . ARG A 1 94 ? 5.059 -8.957 -4.116 1.00 97.75 94 ARG A CA 1
ATOM 760 C C . ARG A 1 94 ? 5.288 -9.801 -2.865 1.00 97.75 94 ARG A C 1
ATOM 762 O O . ARG A 1 94 ? 4.619 -9.605 -1.855 1.00 97.75 94 ARG A O 1
ATOM 769 N N . THR A 1 95 ? 6.288 -10.685 -2.895 1.00 97.62 95 THR A N 1
ATOM 770 C CA . THR A 1 95 ? 6.650 -11.512 -1.734 1.00 97.62 95 THR A CA 1
ATOM 771 C C . THR A 1 95 ? 7.048 -10.671 -0.519 1.00 97.62 95 THR A C 1
ATOM 773 O O . THR A 1 95 ? 6.699 -11.036 0.599 1.00 97.62 95 THR A O 1
ATOM 776 N N . THR A 1 96 ? 7.738 -9.542 -0.708 1.00 97.88 96 THR A N 1
ATOM 777 C CA . THR A 1 96 ? 8.169 -8.670 0.399 1.00 97.88 96 THR A CA 1
ATOM 778 C C . THR A 1 96 ? 6.968 -8.069 1.118 1.00 97.88 96 THR A C 1
ATOM 780 O O . THR A 1 96 ? 6.882 -8.175 2.342 1.00 97.88 96 THR A O 1
ATOM 783 N N . TYR A 1 97 ? 6.019 -7.506 0.364 1.00 98.38 97 TYR A N 1
ATOM 784 C CA . TYR A 1 97 ? 4.773 -6.985 0.923 1.00 98.38 97 TYR A CA 1
ATOM 785 C C . TYR A 1 97 ? 3.978 -8.077 1.636 1.00 98.38 97 TYR A C 1
ATOM 787 O O . TYR A 1 97 ? 3.692 -7.957 2.827 1.00 98.38 97 TYR A O 1
ATOM 795 N N . ARG A 1 98 ? 3.711 -9.187 0.938 1.00 98.12 98 ARG A N 1
ATOM 796 C CA . ARG A 1 98 ? 2.924 -10.303 1.471 1.00 98.12 98 ARG A CA 1
ATOM 797 C C . ARG A 1 98 ? 3.479 -10.839 2.785 1.00 98.12 98 ARG A C 1
ATOM 799 O O . ARG A 1 98 ? 2.735 -11.000 3.748 1.00 98.12 98 ARG A O 1
ATOM 806 N N . LEU A 1 99 ? 4.782 -11.124 2.829 1.00 97.69 99 LEU A N 1
ATOM 807 C CA . LEU A 1 99 ? 5.416 -11.682 4.022 1.00 97.69 99 LEU A CA 1
ATOM 808 C C . LEU A 1 99 ? 5.384 -10.693 5.185 1.00 97.69 99 LEU A C 1
ATOM 810 O O . LEU A 1 99 ? 5.065 -11.099 6.301 1.00 97.69 99 LEU A O 1
ATOM 814 N N . LYS A 1 100 ? 5.664 -9.407 4.935 1.00 97.62 100 LYS A N 1
ATOM 815 C CA . LYS A 1 100 ? 5.641 -8.389 5.989 1.00 97.62 100 LYS A CA 1
ATOM 816 C C . LYS A 1 100 ? 4.240 -8.220 6.573 1.00 97.62 100 LYS A C 1
ATOM 818 O O . LYS A 1 100 ? 4.088 -8.199 7.792 1.00 97.62 100 LYS A O 1
ATOM 823 N N . PHE A 1 101 ? 3.207 -8.144 5.741 1.00 97.44 101 PHE A N 1
ATOM 824 C CA . PHE A 1 101 ? 1.851 -7.985 6.260 1.00 97.44 101 PHE A CA 1
ATOM 825 C C . PHE A 1 101 ? 1.339 -9.247 6.966 1.00 97.44 101 PHE A C 1
ATOM 827 O O . PHE A 1 101 ? 0.708 -9.145 8.021 1.00 97.44 101 PHE A O 1
ATOM 834 N N . ALA A 1 102 ? 1.667 -10.437 6.453 1.00 95.56 102 ALA A N 1
ATOM 835 C CA . ALA A 1 102 ? 1.351 -11.699 7.121 1.00 95.56 102 ALA A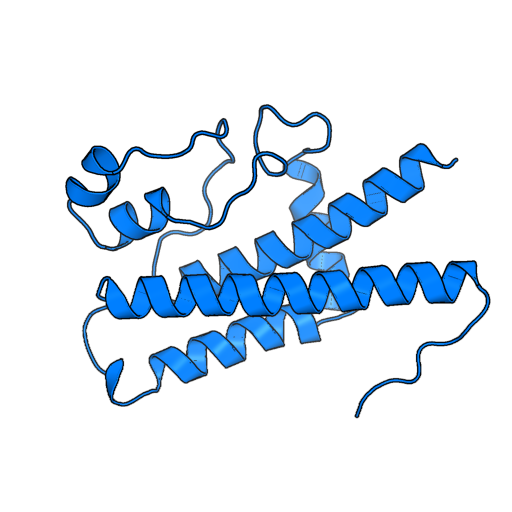 CA 1
ATOM 836 C C . ALA A 1 102 ? 2.051 -11.825 8.486 1.00 95.56 102 ALA A C 1
ATOM 838 O O . ALA A 1 102 ? 1.443 -12.299 9.448 1.00 95.56 102 ALA A O 1
ATOM 839 N N . GLU A 1 103 ? 3.301 -11.365 8.600 1.00 95.56 103 GLU A N 1
ATOM 840 C CA . GLU A 1 103 ? 4.039 -11.289 9.867 1.00 95.56 103 GLU A CA 1
ATOM 841 C C . GLU A 1 103 ? 3.305 -10.394 10.877 1.00 95.56 103 GLU A C 1
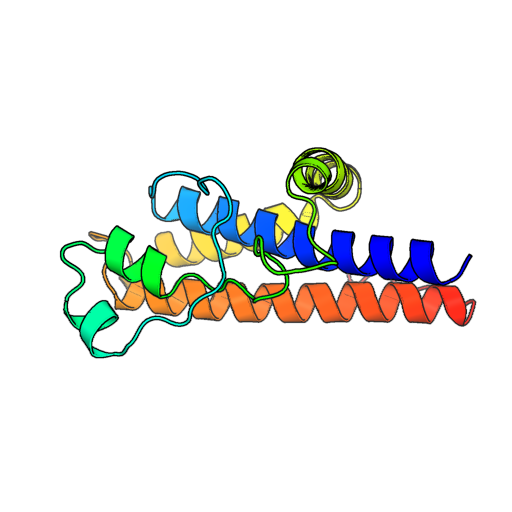ATOM 843 O O . GLU A 1 103 ? 3.075 -10.812 12.012 1.00 95.56 103 GLU A O 1
ATOM 848 N N . ILE A 1 104 ? 2.862 -9.203 10.453 1.00 94.31 104 ILE A N 1
ATOM 849 C CA . ILE A 1 104 ? 2.094 -8.284 11.306 1.00 94.31 104 ILE A CA 1
ATOM 850 C C . ILE A 1 104 ? 0.781 -8.930 11.759 1.00 94.31 104 ILE A C 1
ATOM 852 O O . ILE A 1 104 ? 0.479 -8.880 12.947 1.00 94.31 104 ILE A O 1
ATOM 856 N N . ARG A 1 105 ? 0.024 -9.583 10.863 1.00 92.94 105 ARG A N 1
ATOM 857 C CA . ARG A 1 105 ? -1.220 -10.296 11.230 1.00 92.94 105 ARG A CA 1
ATOM 858 C C . ARG A 1 105 ? -0.998 -11.481 12.161 1.00 92.94 105 ARG A C 1
ATOM 860 O O . ARG A 1 105 ? -1.901 -11.835 12.912 1.00 92.94 105 ARG A O 1
ATOM 867 N N . SER A 1 106 ? 0.174 -12.101 12.101 1.00 90.94 106 SER A N 1
ATOM 868 C CA . SER A 1 106 ? 0.511 -13.261 12.929 1.00 90.94 106 SER A CA 1
ATOM 869 C C . SER A 1 106 ? 0.997 -12.870 14.329 1.00 90.94 106 SER A C 1
ATOM 871 O O . SER A 1 106 ? 1.163 -13.748 15.182 1.00 90.94 106 SER A O 1
ATOM 873 N N . SER A 1 107 ? 1.231 -11.577 14.590 1.00 89.44 107 SER A N 1
ATOM 874 C CA . SER A 1 107 ? 1.718 -11.113 15.887 1.00 89.44 107 SER A CA 1
ATOM 875 C C . SER A 1 107 ? 0.657 -11.299 16.985 1.00 89.44 107 SER A C 1
ATOM 877 O O . SER A 1 107 ? -0.544 -11.212 16.713 1.00 89.44 107 SER A O 1
ATOM 879 N N . PRO A 1 108 ? 1.063 -11.535 18.248 1.00 85.88 108 PRO A N 1
ATOM 880 C CA . PRO A 1 108 ? 0.128 -11.614 19.371 1.00 85.88 108 PRO A CA 1
ATOM 881 C C . PRO A 1 108 ? -0.778 -10.382 19.492 1.00 85.88 108 PRO A C 1
ATOM 883 O O . PRO A 1 108 ? -1.964 -10.537 19.766 1.00 85.88 108 PRO A O 1
ATOM 886 N N . ASP A 1 109 ? -0.238 -9.194 19.211 1.00 81.19 109 ASP A N 1
ATOM 887 C CA . ASP A 1 109 ? -0.953 -7.915 19.294 1.00 81.19 109 ASP A CA 1
ATOM 888 C C . ASP A 1 109 ? -2.018 -7.747 18.200 1.00 81.19 109 ASP A C 1
ATOM 890 O O . ASP A 1 109 ? -2.904 -6.909 18.327 1.00 81.19 109 ASP A O 1
ATOM 894 N N . ALA A 1 110 ? -1.950 -8.547 17.130 1.00 85.44 110 ALA A N 1
ATOM 895 C CA . ALA A 1 110 ? -2.895 -8.528 16.017 1.00 85.44 110 ALA A CA 1
ATOM 896 C C . ALA A 1 110 ? -3.907 -9.691 16.050 1.00 85.44 110 ALA A C 1
ATOM 898 O O . ALA A 1 110 ? -4.721 -9.825 15.126 1.00 85.44 110 ALA A O 1
ATOM 899 N N . LYS A 1 111 ? -3.885 -10.529 17.103 1.00 77.00 111 LYS A N 1
ATOM 900 C CA . LYS A 1 111 ? -4.838 -11.633 17.321 1.00 77.00 111 LYS A CA 1
ATOM 901 C C . LYS A 1 111 ? -6.204 -11.090 17.745 1.00 77.00 111 LYS A C 1
ATOM 903 O O . LYS A 1 111 ? -6.609 -11.189 18.897 1.00 77.00 111 LYS A O 1
ATOM 908 N N . GLY A 1 112 ? -6.922 -10.511 16.798 1.00 84.31 112 GLY A N 1
ATOM 909 C CA . GLY A 1 112 ? -8.247 -9.956 17.015 1.00 84.31 112 GLY A CA 1
ATOM 910 C C . GLY A 1 112 ? -8.834 -9.354 15.742 1.00 84.31 112 GLY A C 1
ATOM 911 O O . GLY A 1 112 ? -8.240 -9.493 14.660 1.00 84.31 112 GLY A O 1
ATOM 912 N N . PRO A 1 113 ? -10.006 -8.704 15.867 1.00 89.38 113 PRO A N 1
ATOM 913 C CA . PRO A 1 113 ? -10.551 -7.855 14.819 1.00 89.38 113 PRO A CA 1
ATOM 914 C C . PRO A 1 113 ? -9.524 -6.808 14.388 1.00 89.38 113 PRO A C 1
ATOM 916 O O . PRO A 1 113 ? -8.725 -6.341 15.198 1.00 89.38 113 PRO A O 1
ATOM 919 N N . ILE A 1 114 ? -9.550 -6.452 13.109 1.00 93.31 114 ILE A N 1
ATOM 920 C CA . ILE A 1 114 ? -8.712 -5.376 12.587 1.00 93.31 114 ILE A CA 1
ATOM 921 C C . ILE A 1 114 ? -9.196 -4.066 13.208 1.00 93.31 114 ILE A C 1
ATOM 923 O O . ILE A 1 114 ? -10.371 -3.720 13.094 1.00 93.31 114 ILE A O 1
ATOM 927 N N . ASP A 1 115 ? -8.281 -3.362 13.866 1.00 94.19 115 ASP A N 1
ATOM 928 C CA . ASP A 1 115 ? -8.507 -2.049 14.451 1.00 94.19 115 ASP A CA 1
ATOM 929 C C . ASP A 1 115 ? -7.625 -0.987 13.778 1.00 94.19 115 ASP A C 1
ATOM 931 O O . ASP A 1 115 ? -6.779 -1.284 12.927 1.00 94.19 115 ASP A O 1
ATOM 935 N N . ILE A 1 116 ? -7.831 0.271 14.169 1.00 95.50 116 ILE A N 1
ATOM 936 C CA . ILE A 1 116 ? -7.095 1.424 13.632 1.00 95.50 116 ILE A CA 1
ATOM 937 C C . ILE A 1 116 ? -5.585 1.265 13.836 1.00 95.50 116 ILE A C 1
ATOM 939 O O . ILE A 1 116 ? -4.808 1.586 12.945 1.00 95.50 116 ILE A O 1
ATOM 943 N N . LYS A 1 117 ? -5.149 0.709 14.974 1.00 94.62 117 LYS A N 1
ATOM 944 C CA . LYS A 1 117 ? -3.720 0.555 15.279 1.00 94.62 117 LYS A CA 1
ATOM 945 C C . LYS A 1 117 ? -3.042 -0.428 14.330 1.00 94.62 117 LYS A C 1
ATOM 947 O O . LYS A 1 117 ? -1.912 -0.188 13.908 1.00 94.62 117 LYS A O 1
ATOM 952 N N . ILE A 1 118 ? -3.712 -1.533 14.003 1.00 95.81 118 ILE A N 1
ATOM 953 C CA . ILE A 1 118 ? -3.212 -2.508 13.030 1.00 95.81 118 ILE A CA 1
ATOM 954 C C . ILE A 1 118 ? -3.151 -1.872 11.641 1.00 95.81 118 ILE A C 1
ATOM 956 O O . ILE A 1 118 ? -2.140 -2.033 10.958 1.00 95.81 118 ILE A O 1
ATOM 960 N N . VAL A 1 119 ? -4.198 -1.144 11.243 1.00 96.50 119 VAL A N 1
ATOM 961 C CA . VAL A 1 119 ? -4.242 -0.451 9.949 1.00 96.50 119 VAL A CA 1
ATOM 962 C C . VAL A 1 119 ? -3.096 0.549 9.819 1.00 96.50 119 VAL A C 1
ATOM 964 O O . VAL A 1 119 ? -2.329 0.462 8.861 1.00 96.50 119 VAL A O 1
ATOM 967 N N . ASP A 1 120 ? -2.923 1.432 10.799 1.00 96.94 120 ASP A N 1
ATOM 968 C CA . ASP A 1 120 ? -1.876 2.455 10.792 1.00 96.94 120 ASP A CA 1
ATOM 969 C C . ASP A 1 120 ? -0.485 1.833 10.703 1.00 96.94 120 ASP A C 1
ATOM 971 O O . ASP A 1 120 ? 0.310 2.197 9.838 1.00 96.94 120 ASP A O 1
ATOM 975 N N . LYS A 1 121 ? -0.227 0.802 11.514 1.00 96.19 121 LYS A N 1
ATOM 976 C CA . LYS A 1 121 ? 1.037 0.063 11.470 1.00 96.19 121 LYS A CA 1
ATOM 977 C C . LYS A 1 121 ? 1.305 -0.540 10.090 1.00 96.19 121 LYS A C 1
ATOM 979 O O . LYS A 1 121 ? 2.446 -0.548 9.633 1.00 96.19 121 LYS A O 1
ATOM 984 N N . MET A 1 122 ? 0.287 -1.088 9.428 1.00 96.94 122 MET A N 1
ATOM 985 C CA . MET A 1 122 ? 0.471 -1.664 8.098 1.00 96.94 122 MET A CA 1
ATOM 986 C C . MET A 1 122 ? 0.667 -0.605 7.010 1.00 96.94 122 MET A C 1
ATOM 988 O O . MET A 1 122 ? 1.443 -0.846 6.085 1.00 96.94 12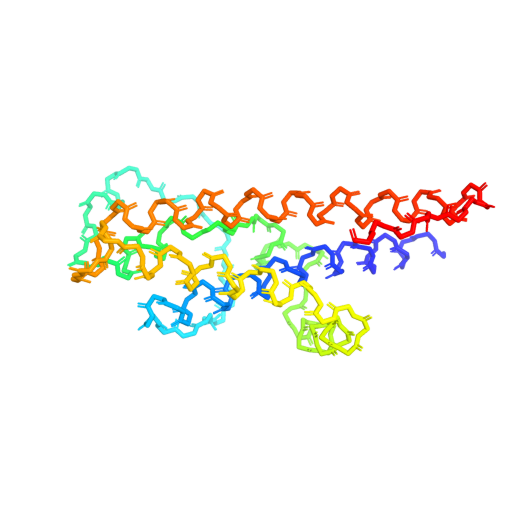2 MET A O 1
ATOM 992 N N . ILE A 1 123 ? 0.013 0.554 7.121 1.00 97.94 123 ILE A N 1
ATOM 993 C CA . ILE A 1 123 ? 0.248 1.701 6.233 1.00 97.94 123 ILE A CA 1
ATOM 994 C C . ILE A 1 123 ? 1.699 2.185 6.375 1.00 97.94 123 ILE A C 1
ATOM 996 O O . ILE A 1 123 ? 2.384 2.349 5.365 1.00 97.94 123 ILE A O 1
ATOM 1000 N N . ASP A 1 124 ? 2.203 2.331 7.602 1.00 97.62 124 ASP A N 1
ATOM 1001 C CA . ASP A 1 124 ? 3.587 2.752 7.861 1.00 97.62 124 ASP A CA 1
ATOM 1002 C C . ASP A 1 124 ? 4.614 1.768 7.271 1.00 97.62 124 ASP A C 1
ATOM 1004 O O . ASP A 1 124 ? 5.608 2.159 6.644 1.00 97.62 124 ASP A O 1
ATOM 1008 N N . GLU A 1 125 ? 4.364 0.466 7.420 1.00 97.69 125 GLU A N 1
ATOM 1009 C CA . GLU A 1 125 ? 5.220 -0.585 6.864 1.00 97.69 125 GLU A CA 1
ATOM 1010 C C . GLU A 1 125 ? 5.134 -0.648 5.335 1.00 97.69 125 GLU A C 1
ATOM 1012 O O . GLU A 1 125 ? 6.155 -0.822 4.664 1.00 97.69 125 GLU A O 1
ATOM 1017 N N . TYR A 1 126 ? 3.948 -0.431 4.759 1.00 98.19 126 TYR A N 1
ATOM 1018 C CA . TYR A 1 126 ? 3.787 -0.275 3.316 1.00 98.19 126 TYR A CA 1
ATOM 1019 C C . TYR A 1 126 ? 4.647 0.881 2.785 1.00 98.19 126 TYR A C 1
ATOM 1021 O O . TYR A 1 126 ? 5.397 0.677 1.827 1.00 98.19 126 TYR A O 1
ATOM 1029 N N . ILE A 1 127 ? 4.577 2.062 3.416 1.00 97.25 127 ILE A N 1
ATOM 1030 C CA . ILE A 1 127 ? 5.355 3.251 3.027 1.00 97.25 127 ILE A CA 1
ATOM 1031 C C . ILE A 1 127 ? 6.854 2.952 3.139 1.00 97.25 127 ILE A C 1
ATOM 1033 O O . ILE A 1 127 ? 7.639 3.264 2.244 1.00 97.25 127 ILE A O 1
ATOM 1037 N N . THR A 1 128 ? 7.266 2.289 4.217 1.00 97.75 128 THR A N 1
ATOM 1038 C CA . THR A 1 128 ? 8.669 1.917 4.427 1.00 97.75 128 THR A CA 1
ATOM 1039 C C . THR A 1 128 ? 9.178 0.976 3.334 1.00 97.75 128 THR A C 1
ATOM 1041 O O . THR A 1 128 ? 10.271 1.177 2.795 1.00 97.75 128 THR A O 1
ATOM 1044 N N . ILE A 1 129 ? 8.404 -0.054 2.986 1.00 97.62 129 ILE A N 1
ATOM 1045 C CA . ILE A 1 129 ? 8.774 -1.001 1.930 1.00 97.62 129 ILE A CA 1
ATOM 1046 C C . ILE A 1 129 ? 8.789 -0.306 0.564 1.00 97.62 129 ILE A C 1
ATOM 1048 O O . ILE A 1 129 ? 9.750 -0.487 -0.188 1.00 97.62 129 ILE A O 1
ATOM 1052 N N . SER A 1 130 ? 7.771 0.500 0.247 1.00 96.44 130 SER A N 1
ATOM 1053 C CA . SER A 1 130 ? 7.650 1.157 -1.061 1.00 96.44 130 SER A CA 1
ATOM 1054 C C . SER A 1 130 ? 8.813 2.106 -1.331 1.00 96.44 130 SER A C 1
ATOM 1056 O O . SER A 1 130 ? 9.382 2.079 -2.423 1.00 96.44 130 SER A O 1
ATOM 1058 N N . LEU A 1 131 ? 9.230 2.879 -0.323 1.00 95.25 131 LEU A N 1
ATOM 1059 C CA . LEU A 1 131 ? 10.387 3.767 -0.416 1.00 95.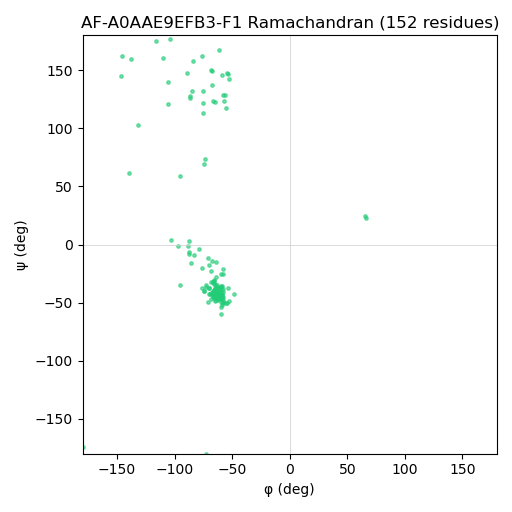25 131 LEU A CA 1
ATOM 1060 C C . LEU A 1 131 ? 11.682 2.976 -0.629 1.00 95.25 131 LEU A C 1
ATOM 1062 O O . LEU A 1 131 ? 12.456 3.298 -1.527 1.00 95.25 131 LEU A O 1
ATOM 1066 N N . ARG A 1 132 ? 11.886 1.877 0.109 1.00 95.38 132 ARG A N 1
ATOM 1067 C CA . ARG A 1 132 ? 13.066 1.012 -0.078 1.00 95.38 132 ARG A CA 1
ATOM 1068 C C . ARG A 1 132 ? 13.127 0.407 -1.479 1.00 95.38 132 ARG A C 1
ATOM 1070 O O . ARG A 1 132 ? 14.194 0.373 -2.090 1.00 95.38 132 ARG A O 1
ATOM 1077 N N . ILE A 1 133 ? 12.000 -0.074 -2.002 1.00 94.06 133 ILE A N 1
ATOM 1078 C CA . ILE A 1 133 ? 11.930 -0.623 -3.362 1.00 94.06 133 ILE A CA 1
ATOM 1079 C C . ILE A 1 133 ? 12.203 0.479 -4.394 1.00 94.06 133 ILE A C 1
ATOM 1081 O O . ILE A 1 133 ? 12.967 0.254 -5.336 1.00 94.06 133 ILE A O 1
ATOM 1085 N N . ARG A 1 134 ? 11.643 1.679 -4.199 1.00 92.25 134 ARG A N 1
ATOM 1086 C CA . ARG A 1 134 ? 11.889 2.851 -5.050 1.00 92.25 134 ARG A CA 1
ATOM 1087 C C . ARG A 1 134 ? 13.369 3.225 -5.089 1.00 92.25 134 ARG A C 1
ATOM 1089 O O . ARG A 1 134 ? 13.895 3.447 -6.182 1.00 92.25 134 ARG A O 1
ATOM 1096 N N . ASP A 1 135 ? 14.055 3.221 -3.950 1.00 90.81 135 ASP A N 1
ATOM 1097 C CA . ASP A 1 135 ? 15.496 3.480 -3.878 1.00 90.81 135 ASP A CA 1
ATOM 1098 C C . ASP A 1 135 ? 16.297 2.421 -4.640 1.00 90.81 135 ASP A C 1
ATOM 1100 O O . ASP A 1 135 ? 17.159 2.758 -5.452 1.00 90.81 135 ASP A O 1
ATOM 1104 N N . ILE A 1 136 ? 15.973 1.137 -4.455 1.00 88.69 136 ILE A N 1
ATOM 1105 C CA . ILE A 1 136 ? 16.640 0.029 -5.157 1.00 88.69 136 ILE A CA 1
ATOM 1106 C C . ILE A 1 136 ? 16.457 0.143 -6.676 1.00 88.69 136 ILE A C 1
ATOM 1108 O O . ILE A 1 136 ? 17.425 -0.010 -7.425 1.00 88.69 136 ILE A O 1
ATOM 1112 N N . ILE A 1 137 ? 15.238 0.423 -7.146 1.00 84.44 137 ILE A N 1
ATOM 1113 C CA . ILE A 1 137 ? 14.946 0.579 -8.578 1.00 84.44 137 ILE A CA 1
ATOM 1114 C C . ILE A 1 137 ? 15.688 1.796 -9.142 1.00 84.44 137 ILE A C 1
ATOM 1116 O O . ILE A 1 137 ? 16.305 1.702 -10.205 1.00 84.44 137 ILE A O 1
ATOM 1120 N N . SER A 1 138 ? 15.687 2.912 -8.413 1.00 83.06 138 SER A N 1
ATOM 1121 C CA . SER A 1 138 ? 16.377 4.139 -8.819 1.00 83.06 138 SER A CA 1
ATOM 1122 C C . SER A 1 138 ? 17.891 3.927 -8.907 1.00 83.06 138 SER A C 1
ATOM 1124 O O . SER A 1 138 ? 18.515 4.298 -9.901 1.00 83.06 138 SER A O 1
ATOM 1126 N N . LEU A 1 139 ? 18.486 3.254 -7.916 1.00 82.69 139 LEU A N 1
ATOM 1127 C CA . LEU A 1 139 ? 19.899 2.872 -7.923 1.00 82.69 139 LEU A CA 1
ATOM 1128 C C . LEU A 1 139 ? 20.230 1.928 -9.079 1.00 82.69 139 LEU A C 1
ATOM 1130 O O . LEU A 1 139 ? 21.261 2.094 -9.726 1.00 82.69 139 LEU A O 1
ATOM 1134 N N . TRP A 1 140 ? 19.364 0.958 -9.376 1.00 77.56 140 TRP A N 1
ATOM 1135 C CA . TRP A 1 140 ? 19.567 0.040 -10.494 1.00 77.56 140 TRP A CA 1
ATOM 1136 C C . TRP A 1 140 ? 19.590 0.762 -11.844 1.00 77.56 140 TRP A C 1
ATOM 1138 O O . TRP A 1 140 ? 20.482 0.508 -12.659 1.00 77.56 140 TRP A O 1
ATOM 1148 N N . GLU A 1 141 ? 18.664 1.695 -12.070 1.00 74.31 141 GLU A N 1
ATOM 1149 C CA . GLU A 1 141 ? 18.644 2.518 -13.283 1.00 74.31 141 GLU A CA 1
ATOM 1150 C C . GLU A 1 141 ? 19.872 3.439 -13.371 1.00 74.31 141 GLU A C 1
ATOM 1152 O O . GLU A 1 141 ? 20.509 3.510 -14.425 1.00 74.31 141 GLU A O 1
ATOM 1157 N N . LEU A 1 142 ? 20.291 4.061 -12.264 1.00 70.94 142 LEU A N 1
ATOM 1158 C CA . LEU A 1 142 ? 21.533 4.844 -12.212 1.00 70.94 142 LEU A CA 1
ATOM 1159 C C . LEU A 1 142 ? 22.771 3.989 -12.516 1.00 70.94 142 LEU A C 1
ATOM 1161 O O . LEU A 1 142 ? 23.632 4.394 -13.296 1.00 70.94 142 LEU A O 1
ATOM 1165 N N . CYS A 1 143 ? 22.867 2.788 -11.950 1.00 72.69 143 CYS A N 1
ATOM 1166 C CA . CYS A 1 143 ? 23.981 1.879 -12.200 1.00 72.69 143 CYS A CA 1
ATOM 1167 C C . CYS A 1 143 ? 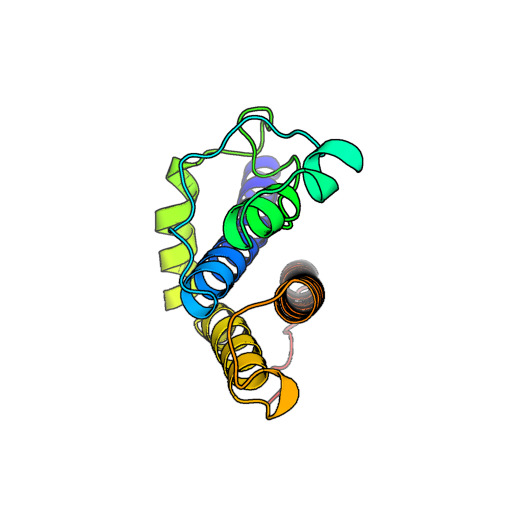24.056 1.451 -13.671 1.00 72.69 143 CYS A C 1
ATOM 1169 O O . CYS A 1 143 ? 25.146 1.483 -14.245 1.00 72.69 143 CYS A O 1
ATOM 1171 N N . LYS A 1 144 ? 22.919 1.150 -14.315 1.00 73.38 144 LYS A N 1
ATOM 1172 C CA . LYS A 1 144 ? 22.880 0.897 -15.766 1.00 73.38 144 LYS A CA 1
ATOM 1173 C C . LYS A 1 144 ? 23.393 2.085 -16.573 1.00 73.38 144 LYS A C 1
ATOM 1175 O O . LYS A 1 144 ? 24.175 1.882 -17.498 1.00 73.38 144 LYS A O 1
ATOM 1180 N N . LEU A 1 145 ? 22.972 3.306 -16.230 1.00 66.25 145 LEU A N 1
ATOM 1181 C CA . LEU A 1 145 ? 23.412 4.526 -16.917 1.00 66.25 145 LEU A CA 1
ATOM 1182 C C . LEU A 1 145 ? 24.920 4.758 -16.775 1.00 66.25 145 LEU A C 1
ATOM 1184 O O . LEU A 1 145 ? 25.563 5.220 -17.712 1.00 66.25 145 LEU A O 1
ATOM 1188 N N . LEU A 1 146 ? 25.490 4.397 -15.625 1.00 70.50 146 LEU A N 1
ATOM 1189 C CA . LEU A 1 146 ? 26.917 4.535 -15.334 1.00 70.50 146 LEU A CA 1
ATOM 1190 C C . LEU A 1 146 ? 27.763 3.333 -15.793 1.00 70.50 146 LEU A C 1
ATOM 1192 O O . LEU A 1 146 ? 28.963 3.307 -15.523 1.00 70.50 146 LEU A O 1
ATOM 1196 N N . GLY A 1 147 ? 27.167 2.327 -16.447 1.00 65.56 147 GLY A N 1
ATOM 1197 C CA . GLY A 1 147 ? 27.867 1.111 -16.878 1.00 65.56 147 GLY A CA 1
ATOM 1198 C C . GLY A 1 147 ? 28.364 0.227 -15.726 1.00 65.56 147 GLY A C 1
ATOM 1199 O O . GLY A 1 147 ? 29.302 -0.546 -15.905 1.00 65.56 147 GLY A O 1
ATOM 1200 N N . LYS A 1 148 ? 27.766 0.345 -14.533 1.00 61.44 148 LYS A N 1
ATOM 1201 C CA . LYS A 1 148 ? 28.130 -0.414 -13.327 1.00 61.44 148 LYS A CA 1
ATOM 1202 C C . LYS A 1 148 ? 27.088 -1.501 -13.046 1.00 61.44 148 LYS A C 1
ATOM 1204 O O . LYS A 1 148 ? 25.889 -1.268 -13.163 1.00 61.44 148 LYS A O 1
ATOM 1209 N N . THR A 1 149 ? 27.519 -2.689 -12.632 1.00 51.38 149 THR A N 1
ATOM 1210 C CA . THR A 1 149 ? 26.617 -3.755 -12.158 1.00 51.38 149 THR A CA 1
ATOM 1211 C C . THR A 1 149 ? 26.290 -3.584 -10.676 1.00 51.38 149 THR A C 1
ATOM 1213 O O . THR A 1 149 ? 27.197 -3.426 -9.863 1.00 51.38 149 THR A O 1
ATOM 1216 N N . VAL A 1 150 ? 25.003 -3.668 -10.317 1.00 56.62 150 VAL A N 1
ATOM 1217 C CA . VAL A 1 150 ? 24.564 -3.798 -8.917 1.00 56.62 150 VAL A CA 1
ATOM 1218 C C . VAL A 1 150 ? 24.832 -5.234 -8.470 1.00 56.62 150 VAL A C 1
ATOM 1220 O O . VAL A 1 150 ? 24.219 -6.171 -8.985 1.00 56.62 150 VAL A O 1
ATOM 1223 N N . SER A 1 151 ? 25.758 -5.421 -7.533 1.00 47.09 151 SER A N 1
ATOM 1224 C CA . SER A 1 151 ? 25.971 -6.710 -6.874 1.00 47.09 151 SER A CA 1
ATOM 1225 C C . SER A 1 151 ? 24.727 -7.062 -6.051 1.00 47.09 151 SER A C 1
ATOM 1227 O O . SER A 1 151 ? 24.304 -6.275 -5.206 1.00 47.09 151 SER A O 1
ATOM 1229 N N . ARG A 1 152 ? 24.110 -8.219 -6.326 1.00 43.06 152 ARG A N 1
ATOM 1230 C CA . ARG A 1 152 ? 22.956 -8.747 -5.576 1.00 43.06 152 ARG A CA 1
ATOM 1231 C C . ARG A 1 152 ? 23.301 -8.863 -4.088 1.00 43.06 152 ARG A C 1
ATOM 1233 O O . ARG A 1 152 ? 24.292 -9.505 -3.754 1.00 43.06 152 ARG A O 1
ATOM 1240 N N . PHE A 1 153 ? 22.454 -8.312 -3.224 1.00 41.78 153 PHE A N 1
ATOM 1241 C CA . PHE A 1 153 ? 22.421 -8.695 -1.815 1.00 41.78 153 PHE A CA 1
ATOM 1242 C C . PHE A 1 153 ? 21.733 -10.064 -1.711 1.00 41.78 153 PHE A C 1
ATOM 1244 O O . PHE A 1 153 ? 20.628 -10.244 -2.228 1.00 41.78 153 PHE A O 1
ATOM 1251 N N . SER A 1 154 ? 22.468 -11.027 -1.153 1.00 35.97 154 SER A N 1
ATOM 1252 C CA . SER A 1 154 ? 22.030 -12.373 -0.762 1.00 35.97 154 SER A CA 1
ATOM 1253 C C . SER A 1 154 ? 21.151 -12.343 0.476 1.00 35.97 154 SER A C 1
ATOM 1255 O O . SER A 1 154 ? 21.521 -11.566 1.387 1.00 35.97 154 SER A O 1
#

Solvent-accessible surface area (backbone atoms only — not comparable to full-atom values): 9120 Å² total; per-residue (Å²): 121,65,66,63,51,54,50,52,52,50,51,51,56,52,29,55,47,51,47,42,51,50,44,53,28,55,78,68,72,44,76,74,87,67,83,74,47,70,66,76,83,68,52,71,69,59,50,70,62,40,89,44,67,64,52,35,43,64,59,66,51,95,72,54,59,61,72,12,72,80,22,94,86,43,56,78,85,56,38,64,65,49,38,55,47,39,55,72,75,46,44,64,60,57,49,52,43,43,52,53,53,50,52,54,55,69,33,80,93,41,73,64,80,86,45,70,69,58,50,52,52,50,51,54,50,49,53,53,50,46,52,53,50,46,51,53,53,51,51,51,55,52,27,57,74,69,75,43,83,82,80,81,84,128

Foldseek 3Di:
DVVVVVLVLVLLLVLLLLLLQQLLCVLLVHDGDDDAAQDDQDDPVLLVPQPDPNSNLVNVPPDDNCDHPVHPSDDPVSNPVSNVVCCVPPVVSNVVSNVVLVVLCPDPVNPDRDDPVSSVVSNVVSVVSSVVVSVVSVVCVVCVVVVHDDDDDD

Radius of gyration: 16.87 Å; Cα contacts (8 Å, |Δi|>4): 120; chains: 1; bounding box: 46×29×46 Å

Secondary structure (DSSP, 8-state):
-HHHHHHHHHHHHHHHHHHHHHHHHHHTTPPPP-S-----PPPHHHHHT-SSHHHHHHHH----TTSSTT-TT--GGGHHHHHHHHHHH-THHHHHHHHHHHHHHHSGGGSSS--HHHHHHHHHHHHHHHHHHHHHHHHHHHHHHTT---PPP-

Sequence (154 aa):
MEMARTLNANLILEAQEVVGLEELRDVLGFAPLGPWTKYREPSEEEIEAASTIEEYYTLREPRTNIRSLDSQLFYEKSFPPVMAFLDKRIPSIRTTYRLKFAEIRSSPDAKGPIDIKIVDKMIDEYITISLRIRDIISLWELCKLLGKTVSRFS

Mean predicted aligned error: 5.91 Å